Protein AF-A0A9E6A1I0-F1 (afdb_monomer_lite)

Secondary structure (DSSP, 8-state):
-----TTEEEEEE-SSSSSEEEEE--SSSHHHHHHHHHHHTTS-------S--SS---PPPP-

Structure (mmCIF, N/CA/C/O backbone):
data_AF-A0A9E6A1I0-F1
#
_entry.id   AF-A0A9E6A1I0-F1
#
loop_
_atom_site.group_PDB
_atom_site.id
_atom_site.type_symbol
_atom_site.label_atom_id
_atom_site.label_alt_id
_atom_site.label_comp_id
_atom_site.label_asym_id
_atom_site.label_entity_id
_atom_site.label_seq_id
_atom_site.pdbx_PDB_ins_code
_atom_site.Cartn_x
_atom_site.Cartn_y
_atom_site.Cartn_z
_atom_site.occupancy
_atom_site.B_iso_or_equiv
_atom_site.auth_seq_id
_atom_site.auth_comp_id
_atom_site.auth_asym_id
_atom_site.auth_atom_id
_atom_site.pdbx_PDB_model_num
ATOM 1 N N . MET A 1 1 ? 6.245 -16.058 5.861 1.00 42.78 1 MET A N 1
ATOM 2 C CA . MET A 1 1 ? 6.162 -14.761 6.557 1.00 42.78 1 MET A CA 1
ATOM 3 C C . MET A 1 1 ? 5.032 -13.997 5.894 1.00 42.78 1 MET A C 1
ATOM 5 O O . MET A 1 1 ? 5.261 -13.295 4.921 1.00 42.78 1 MET A O 1
ATOM 9 N N . SER A 1 2 ? 3.801 -14.296 6.305 1.00 43.16 2 SER A N 1
ATOM 10 C CA . SER A 1 2 ? 2.587 -13.748 5.700 1.00 43.16 2 SER A CA 1
ATOM 11 C C . SER A 1 2 ? 2.076 -12.682 6.647 1.00 43.16 2 SER A C 1
ATOM 13 O O . SER A 1 2 ? 1.620 -13.001 7.740 1.00 43.16 2 SER A O 1
ATOM 15 N N . ILE A 1 3 ? 2.242 -11.420 6.275 1.00 55.19 3 ILE A N 1
ATOM 16 C CA . ILE A 1 3 ? 1.596 -10.328 6.988 1.00 55.19 3 ILE A CA 1
ATOM 17 C C . ILE A 1 3 ? 0.163 -10.310 6.450 1.00 55.19 3 ILE A C 1
ATOM 19 O O . ILE A 1 3 ? -0.079 -9.810 5.354 1.00 55.19 3 ILE A O 1
ATOM 23 N N . GLU A 1 4 ? -0.770 -10.937 7.167 1.00 58.53 4 GLU A N 1
ATOM 24 C CA . GLU A 1 4 ? -2.201 -10.744 6.915 1.00 58.53 4 GLU A CA 1
ATOM 25 C C . GLU A 1 4 ? -2.568 -9.336 7.389 1.00 58.53 4 GLU A C 1
ATOM 27 O O . GLU A 1 4 ? -2.810 -9.067 8.564 1.00 58.53 4 GLU A O 1
ATOM 32 N N . LEU A 1 5 ? -2.479 -8.402 6.449 1.00 73.06 5 LEU A N 1
ATOM 33 C CA . LEU A 1 5 ? -3.030 -7.062 6.547 1.00 73.06 5 LEU A CA 1
ATOM 34 C C . LEU A 1 5 ? -4.392 -7.122 5.859 1.00 73.06 5 LEU A C 1
ATOM 36 O O . LEU A 1 5 ? -4.444 -7.181 4.634 1.00 73.06 5 LEU A O 1
ATOM 40 N N . ASP A 1 6 ? -5.486 -7.128 6.626 1.00 76.44 6 ASP A N 1
ATOM 41 C CA . ASP A 1 6 ? -6.864 -7.152 6.094 1.00 76.44 6 ASP A CA 1
ATOM 42 C C . ASP A 1 6 ? -7.148 -6.001 5.115 1.00 76.44 6 ASP A C 1
ATOM 44 O O . ASP A 1 6 ? -7.993 -6.084 4.226 1.00 76.44 6 ASP A O 1
ATOM 48 N N . ASN A 1 7 ? -6.414 -4.906 5.272 1.00 83.00 7 ASN A N 1
ATOM 49 C CA . ASN A 1 7 ? -6.436 -3.731 4.418 1.00 83.00 7 ASN A CA 1
ATOM 50 C C . ASN A 1 7 ? -5.565 -3.855 3.155 1.00 83.00 7 ASN A C 1
ATOM 52 O O . ASN A 1 7 ? -5.606 -2.962 2.308 1.00 83.00 7 ASN A O 1
ATOM 56 N N . CYS A 1 8 ? -4.767 -4.911 3.001 1.00 84.94 8 CYS A N 1
ATOM 57 C CA . CYS A 1 8 ? -3.916 -5.121 1.834 1.00 84.94 8 CYS A CA 1
ATOM 58 C C . CYS A 1 8 ? -4.728 -5.715 0.680 1.00 84.94 8 CYS A C 1
ATOM 60 O O . CYS A 1 8 ? -5.141 -6.870 0.712 1.00 84.94 8 CYS A O 1
ATOM 62 N N . ILE A 1 9 ? -4.938 -4.921 -0.368 1.00 87.81 9 ILE A N 1
ATOM 63 C CA . ILE A 1 9 ? -5.719 -5.333 -1.545 1.00 87.81 9 ILE A CA 1
ATOM 64 C C . ILE A 1 9 ? -4.848 -5.854 -2.689 1.00 87.81 9 ILE A C 1
ATOM 66 O O . ILE A 1 9 ? -5.361 -6.425 -3.649 1.00 87.81 9 ILE A O 1
ATOM 70 N N . GLN A 1 10 ? -3.540 -5.607 -2.631 1.00 84.88 10 GLN A N 1
ATOM 71 C CA . GLN A 1 10 ? -2.596 -5.989 -3.674 1.00 84.88 10 GLN A CA 1
ATOM 72 C C . GLN A 1 10 ? -1.194 -6.065 -3.070 1.00 84.88 10 GLN A C 1
ATOM 74 O O . GLN A 1 10 ? -0.801 -5.163 -2.334 1.00 84.88 10 GLN A O 1
ATOM 79 N N . CYS A 1 11 ? -0.440 -7.111 -3.393 1.00 86.56 11 CYS A N 1
ATOM 80 C CA . CYS A 1 11 ? 0.964 -7.237 -3.023 1.00 86.56 11 CYS A CA 1
ATOM 81 C C . CYS A 1 11 ? 1.710 -7.884 -4.185 1.00 86.56 11 CYS A C 1
ATOM 83 O O . CYS A 1 11 ? 1.444 -9.034 -4.532 1.00 86.56 11 CYS A O 1
ATOM 85 N N . ASP A 1 12 ? 2.622 -7.131 -4.785 1.00 85.31 12 ASP A N 1
ATOM 86 C CA . ASP A 1 12 ? 3.427 -7.576 -5.909 1.00 85.31 12 ASP A CA 1
ATOM 87 C C . ASP A 1 12 ? 4.887 -7.665 -5.480 1.00 85.31 12 ASP A C 1
ATOM 89 O O . ASP A 1 12 ? 5.462 -6.721 -4.933 1.00 85.31 12 ASP A O 1
ATOM 93 N N . LYS A 1 13 ? 5.505 -8.813 -5.752 1.00 84.19 13 LYS A N 1
ATOM 94 C CA . LYS A 1 13 ? 6.953 -8.957 -5.653 1.00 84.19 13 LYS A CA 1
ATOM 95 C C . LYS A 1 13 ? 7.568 -8.412 -6.933 1.00 84.19 13 LYS A C 1
ATOM 97 O O . LYS A 1 13 ? 7.277 -8.924 -8.013 1.00 84.19 13 LYS A O 1
ATOM 102 N N . VAL A 1 14 ? 8.425 -7.407 -6.817 1.00 85.44 14 VAL A N 1
ATOM 103 C CA . VAL A 1 14 ? 9.089 -6.802 -7.975 1.00 85.44 14 VAL A CA 1
ATOM 104 C C . VAL A 1 14 ? 10.572 -7.154 -7.977 1.00 85.44 14 VAL A C 1
ATOM 106 O O . VAL A 1 14 ? 11.160 -7.474 -6.949 1.00 85.44 14 VAL A O 1
ATOM 109 N N . THR A 1 15 ? 11.185 -7.137 -9.157 1.00 80.50 15 THR A N 1
ATOM 110 C CA . THR A 1 15 ? 12.621 -7.405 -9.343 1.00 80.50 15 THR A CA 1
ATOM 111 C C . THR A 1 15 ? 13.479 -6.138 -9.196 1.00 80.50 15 THR A C 1
ATOM 113 O O . THR A 1 15 ? 14.594 -6.103 -9.709 1.00 80.50 15 THR A O 1
ATOM 116 N N . GLY A 1 16 ? 12.938 -5.084 -8.570 1.00 72.19 16 GLY A N 1
ATOM 117 C CA . GLY A 1 16 ? 13.611 -3.804 -8.318 1.00 72.19 16 GLY A CA 1
ATOM 118 C C . GLY A 1 16 ? 14.305 -3.746 -6.952 1.00 72.19 16 GLY A C 1
ATOM 119 O O . GLY A 1 16 ? 14.404 -4.760 -6.265 1.00 72.19 16 GLY A O 1
ATOM 120 N N . GLU A 1 17 ? 14.781 -2.557 -6.565 1.00 69.69 17 GLU A N 1
ATOM 121 C CA . GLU A 1 17 ? 15.404 -2.319 -5.248 1.00 69.69 17 GLU A CA 1
ATOM 122 C C . GLU A 1 17 ? 14.405 -2.531 -4.099 1.00 69.69 17 GLU A C 1
ATOM 124 O O . GLU A 1 17 ? 14.730 -3.156 -3.088 1.00 69.69 17 GLU A O 1
ATOM 129 N N . ASP A 1 18 ? 13.157 -2.099 -4.292 1.00 66.75 18 ASP A N 1
ATOM 130 C CA . ASP A 1 18 ? 12.059 -2.364 -3.368 1.00 66.75 18 ASP A CA 1
ATOM 131 C C . ASP A 1 18 ? 11.543 -3.793 -3.578 1.00 66.75 18 ASP A C 1
ATOM 133 O O . ASP A 1 18 ? 10.873 -4.080 -4.561 1.00 66.75 18 ASP A O 1
ATOM 137 N N . CYS A 1 19 ? 11.844 -4.723 -2.669 1.00 70.81 19 CYS A N 1
ATOM 138 C CA . CYS A 1 19 ? 11.513 -6.145 -2.853 1.00 70.81 19 CYS A CA 1
ATOM 139 C C . CYS A 1 19 ? 10.002 -6.429 -3.008 1.00 70.81 19 CYS A C 1
ATOM 141 O O . CYS A 1 19 ? 9.621 -7.435 -3.615 1.00 70.81 19 CYS A O 1
ATOM 143 N N . PHE A 1 20 ? 9.140 -5.571 -2.452 1.00 81.06 20 PHE A N 1
ATOM 144 C CA . PHE A 1 20 ? 7.687 -5.732 -2.461 1.00 81.06 20 PHE A CA 1
ATOM 145 C C . PHE A 1 20 ? 6.977 -4.383 -2.573 1.00 81.06 20 PHE A C 1
ATOM 147 O O . PHE A 1 20 ? 7.335 -3.428 -1.889 1.00 81.06 20 PHE A O 1
ATOM 154 N N . ILE A 1 21 ? 5.918 -4.339 -3.381 1.00 85.31 21 ILE A N 1
ATOM 155 C CA . ILE A 1 21 ? 4.992 -3.210 -3.462 1.00 85.31 21 ILE A CA 1
ATOM 156 C C . ILE A 1 21 ? 3.623 -3.696 -2.998 1.00 85.31 21 ILE A C 1
ATOM 158 O O . ILE A 1 21 ? 2.997 -4.529 -3.653 1.00 85.31 21 ILE A O 1
ATOM 162 N N . ALA A 1 22 ? 3.149 -3.157 -1.877 1.00 86.06 22 ALA A N 1
ATOM 163 C CA . ALA A 1 22 ? 1.828 -3.450 -1.338 1.00 86.06 22 ALA A CA 1
ATOM 164 C C . ALA A 1 22 ? 0.911 -2.225 -1.438 1.00 86.06 22 ALA A C 1
ATOM 166 O O . ALA A 1 22 ? 1.331 -1.090 -1.212 1.00 86.06 22 ALA A O 1
ATOM 167 N N . ARG A 1 23 ? -0.364 -2.453 -1.763 1.00 88.06 23 ARG A N 1
ATOM 168 C CA . ARG A 1 23 ? -1.408 -1.426 -1.761 1.00 88.06 23 ARG A CA 1
ATOM 169 C C . ARG A 1 23 ? -2.368 -1.687 -0.612 1.00 88.06 23 ARG A C 1
ATOM 171 O O . ARG A 1 23 ? -3.031 -2.722 -0.573 1.00 88.06 23 ARG A O 1
ATOM 178 N N . LEU A 1 24 ? -2.466 -0.707 0.277 1.00 87.81 24 LEU A N 1
ATOM 179 C CA . LEU A 1 24 ? -3.280 -0.758 1.486 1.00 87.81 24 LEU A CA 1
ATOM 180 C C . LEU A 1 24 ? -4.457 0.217 1.367 1.00 87.81 24 LEU A C 1
ATOM 182 O O . LEU A 1 24 ? -4.301 1.324 0.847 1.00 87.81 24 LEU A O 1
ATOM 186 N N . VAL A 1 25 ? -5.632 -0.194 1.840 1.00 87.75 25 VAL A N 1
ATOM 187 C CA . VAL A 1 25 ? -6.829 0.648 1.946 1.00 87.75 25 VAL A CA 1
ATOM 188 C C . VAL A 1 25 ? -7.026 1.037 3.400 1.00 87.75 25 VAL A C 1
ATOM 190 O O . VAL A 1 25 ? -7.335 0.201 4.239 1.00 87.75 25 VAL A O 1
ATOM 193 N N . LEU A 1 26 ? -6.873 2.322 3.682 1.00 87.69 26 LEU A N 1
ATOM 194 C CA . LEU A 1 26 ? -6.990 2.876 5.025 1.00 87.69 26 LEU A CA 1
ATOM 195 C C . LEU A 1 26 ? -8.211 3.789 5.086 1.00 87.69 26 LEU A C 1
ATOM 197 O O . LEU A 1 26 ? -8.549 4.462 4.109 1.00 87.69 26 LEU A O 1
ATOM 201 N N . LYS A 1 27 ? -8.877 3.819 6.237 1.00 86.88 27 LYS A N 1
ATOM 202 C CA . LYS A 1 27 ? -10.008 4.710 6.518 1.00 86.88 27 LYS A CA 1
ATOM 203 C C . LYS A 1 27 ? -9.535 6.101 6.932 1.00 86.88 27 LYS A C 1
ATOM 205 O O . LYS A 1 27 ? -10.283 7.064 6.771 1.00 86.88 27 LYS A O 1
ATOM 210 N N . SER A 1 28 ? -8.326 6.217 7.480 1.00 87.31 28 SER A N 1
ATOM 211 C CA . SER A 1 28 ? -7.774 7.476 7.983 1.00 87.31 28 SER A CA 1
ATOM 212 C C . SER A 1 28 ? -6.239 7.487 7.959 1.00 87.31 28 SER A C 1
ATOM 214 O O . SER A 1 28 ? -5.603 6.454 7.772 1.00 87.31 28 SER A O 1
ATOM 216 N N . ILE A 1 29 ? -5.641 8.673 8.126 1.00 86.44 29 ILE A N 1
ATOM 217 C CA . ILE A 1 29 ? -4.179 8.825 8.221 1.00 8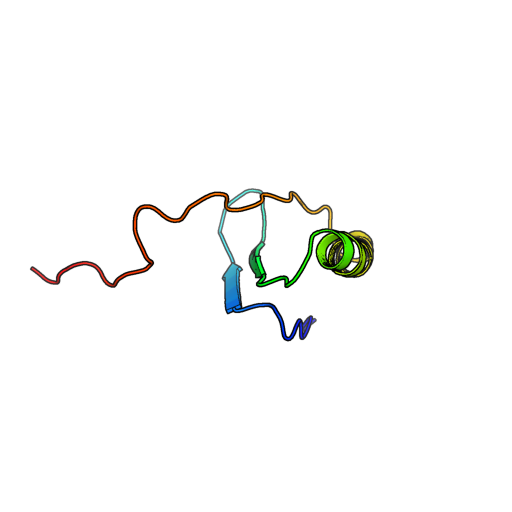6.44 29 ILE A CA 1
ATOM 218 C C . ILE A 1 29 ? -3.617 8.163 9.491 1.00 86.44 29 ILE A C 1
ATOM 220 O O . ILE A 1 29 ? -2.627 7.467 9.349 1.00 86.44 29 ILE A O 1
ATOM 224 N N . PRO A 1 30 ? -4.228 8.275 10.688 1.00 87.62 30 PRO A N 1
ATOM 225 C CA . PRO A 1 30 ? -3.701 7.594 11.877 1.00 87.62 30 PRO A CA 1
ATOM 226 C C . PRO A 1 30 ? -3.585 6.069 11.731 1.00 87.62 30 PRO A C 1
ATOM 228 O O . PRO A 1 30 ? -2.650 5.470 12.239 1.00 87.62 30 PRO A O 1
ATOM 231 N N . GLU A 1 31 ? -4.491 5.442 10.975 1.00 84.75 31 GLU A N 1
ATOM 232 C CA . GLU A 1 31 ? -4.418 4.003 10.680 1.00 84.75 31 GLU A CA 1
ATOM 233 C C . GLU A 1 31 ? -3.188 3.643 9.822 1.00 84.75 31 GLU A C 1
ATOM 235 O O . GLU A 1 31 ? -2.727 2.504 9.844 1.00 84.75 31 GLU A O 1
ATOM 240 N N . LEU A 1 32 ? -2.638 4.601 9.060 1.00 85.88 32 LEU A N 1
ATOM 241 C CA . LEU A 1 32 ? -1.367 4.419 8.358 1.00 85.88 32 LEU A CA 1
ATOM 242 C C . LEU A 1 32 ? -0.236 4.227 9.362 1.00 85.88 32 LEU A C 1
ATOM 244 O O . LEU A 1 32 ? 0.534 3.290 9.196 1.00 85.88 32 LEU A O 1
ATOM 248 N N . ASP A 1 33 ? -0.144 5.084 10.379 1.00 85.94 33 ASP A N 1
ATOM 249 C CA . ASP A 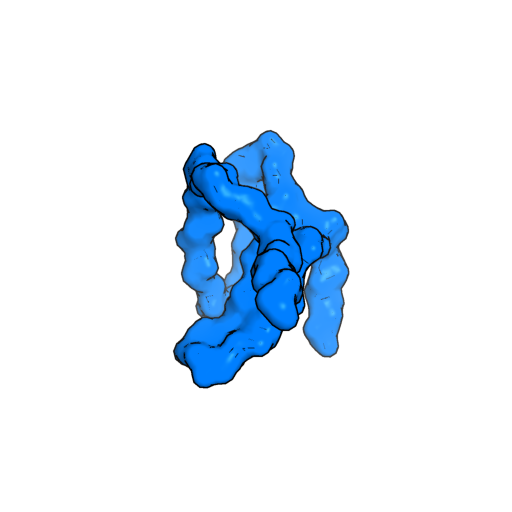1 33 ? 0.933 5.033 11.369 1.00 85.94 33 ASP A CA 1
ATOM 250 C C . ASP A 1 33 ? 0.953 3.674 12.089 1.00 85.94 33 ASP A C 1
ATOM 252 O O . ASP A 1 33 ? 2.000 3.028 12.127 1.00 85.94 33 ASP A O 1
ATOM 256 N N . ASP A 1 34 ? -0.213 3.164 12.506 1.00 84.94 34 ASP A N 1
ATOM 257 C CA . ASP A 1 34 ? -0.349 1.831 13.120 1.00 84.94 34 ASP A CA 1
ATOM 258 C C . ASP A 1 34 ? 0.168 0.705 12.203 1.00 84.94 34 ASP A C 1
ATOM 260 O O . ASP A 1 34 ? 0.800 -0.264 12.636 1.00 84.94 34 ASP A O 1
ATOM 264 N N . VAL A 1 35 ? -0.113 0.804 10.900 1.00 84.12 35 VAL A N 1
ATOM 265 C CA . VAL A 1 35 ? 0.347 -0.174 9.907 1.00 84.12 35 VAL A CA 1
ATOM 266 C C . VAL A 1 35 ? 1.847 -0.044 9.670 1.00 84.12 35 VAL A C 1
ATOM 268 O O . VAL A 1 35 ? 2.530 -1.057 9.526 1.00 84.12 35 VAL A O 1
ATOM 271 N N . LEU A 1 36 ? 2.374 1.177 9.644 1.00 82.94 36 LEU A N 1
ATOM 272 C CA . LEU A 1 36 ? 3.796 1.421 9.447 1.00 82.94 36 LEU A CA 1
ATOM 273 C C . LEU A 1 36 ? 4.626 0.932 10.620 1.00 82.94 36 LEU A C 1
ATOM 275 O O . LEU A 1 36 ? 5.646 0.298 10.369 1.00 82.94 36 LEU A O 1
ATOM 279 N N . GLU A 1 37 ? 4.179 1.122 11.861 1.00 84.62 37 GLU A N 1
ATOM 280 C CA . GLU A 1 37 ? 4.857 0.568 13.038 1.00 84.62 37 GLU A CA 1
ATOM 281 C C . GLU A 1 37 ? 5.015 -0.955 12.937 1.00 84.62 37 GLU A C 1
ATOM 283 O O . GLU A 1 37 ? 6.089 -1.490 13.205 1.00 84.62 37 GLU A O 1
ATOM 288 N N . ARG A 1 38 ? 3.993 -1.665 12.445 1.00 81.88 38 ARG A N 1
ATOM 289 C CA . ARG A 1 38 ? 4.054 -3.126 12.258 1.00 81.88 38 ARG A CA 1
ATOM 290 C C . ARG A 1 38 ? 5.017 -3.564 11.153 1.00 81.88 38 ARG A C 1
ATOM 292 O O . ARG A 1 38 ? 5.528 -4.680 11.201 1.00 81.88 38 ARG A O 1
ATOM 299 N N . ILE A 1 39 ? 5.224 -2.735 10.128 1.00 79.00 39 ILE A N 1
ATOM 300 C CA . ILE A 1 39 ? 6.097 -3.064 8.989 1.00 79.00 39 ILE A CA 1
ATOM 301 C C . ILE A 1 39 ? 7.540 -2.612 9.257 1.00 79.00 39 ILE A C 1
ATOM 303 O O . ILE A 1 39 ? 8.472 -3.270 8.793 1.00 79.00 39 ILE A O 1
ATOM 307 N N . VAL A 1 40 ? 7.746 -1.550 10.047 1.00 80.56 40 VAL A N 1
ATOM 308 C CA . VAL A 1 40 ? 9.076 -0.988 10.336 1.00 80.56 40 VAL A CA 1
ATOM 309 C C . VAL A 1 40 ? 10.003 -1.998 11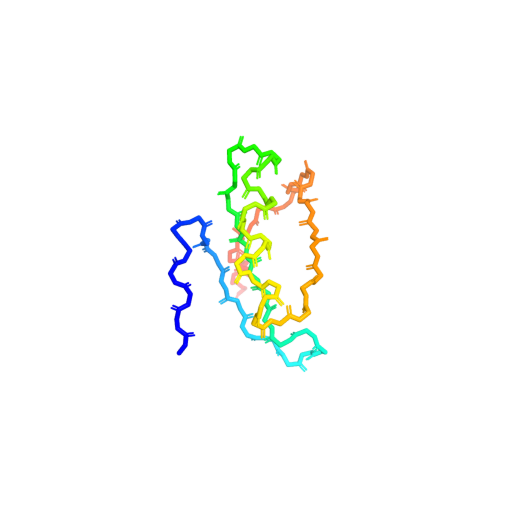.016 1.00 80.56 40 VAL A C 1
ATOM 311 O O . VAL A 1 40 ? 11.210 -1.968 10.788 1.00 80.56 40 VAL A O 1
ATOM 314 N N . GLU A 1 41 ? 9.447 -2.929 11.799 1.00 75.38 41 GLU A N 1
ATOM 315 C CA . GLU A 1 41 ? 10.205 -4.014 12.435 1.00 75.38 41 GLU A CA 1
ATOM 316 C C . GLU A 1 41 ? 10.710 -5.066 11.434 1.00 75.38 41 GLU A C 1
ATOM 318 O O . GLU A 1 41 ? 11.656 -5.800 11.720 1.00 75.38 41 GLU A O 1
ATOM 323 N N . LEU A 1 42 ? 10.086 -5.155 10.257 1.00 73.75 42 LEU A N 1
ATOM 324 C CA . LEU A 1 42 ? 10.341 -6.199 9.265 1.00 73.75 42 LEU A CA 1
ATOM 325 C C . LEU A 1 42 ? 11.196 -5.704 8.096 1.00 73.75 42 LEU A C 1
ATOM 327 O O . LEU A 1 42 ? 11.984 -6.478 7.550 1.00 73.75 42 LEU A O 1
ATOM 331 N N . ALA A 1 43 ? 11.034 -4.445 7.687 1.00 71.12 43 ALA A N 1
ATOM 332 C CA . ALA A 1 43 ? 11.769 -3.865 6.570 1.00 71.12 43 ALA A CA 1
ATOM 333 C C . ALA A 1 43 ? 11.772 -2.330 6.600 1.00 71.12 43 ALA A C 1
ATOM 335 O O . ALA A 1 43 ? 10.844 -1.683 7.093 1.00 71.12 43 ALA A O 1
ATOM 336 N N . GLN A 1 44 ? 12.783 -1.731 5.964 1.00 75.56 44 GLN A N 1
ATOM 337 C CA . GLN A 1 44 ? 12.697 -0.325 5.573 1.00 75.56 44 GLN A CA 1
ATOM 338 C C . GLN A 1 44 ? 11.571 -0.155 4.553 1.00 75.56 44 GLN A C 1
ATOM 340 O O . GLN A 1 44 ? 11.557 -0.813 3.514 1.00 75.56 44 GLN A O 1
ATOM 345 N N . THR A 1 45 ? 10.619 0.720 4.874 1.00 73.44 45 THR A N 1
ATOM 346 C CA . THR A 1 45 ? 9.391 0.897 4.097 1.00 73.44 45 THR A CA 1
ATOM 347 C C . THR A 1 45 ? 9.342 2.302 3.519 1.00 73.44 45 THR A C 1
ATOM 349 O O . THR A 1 45 ? 9.392 3.282 4.260 1.00 73.44 45 THR A O 1
ATOM 352 N N . SER A 1 46 ? 9.216 2.405 2.197 1.00 76.81 46 SER A N 1
ATOM 353 C CA . SER A 1 46 ? 8.916 3.662 1.509 1.00 76.81 46 SER A CA 1
ATOM 354 C C . SER A 1 46 ? 7.405 3.786 1.330 1.00 76.81 46 SER A C 1
ATOM 356 O O . SER A 1 46 ? 6.763 2.887 0.784 1.00 76.81 46 SER A O 1
ATOM 358 N N . THR A 1 47 ? 6.812 4.874 1.822 1.00 80.62 47 THR A N 1
ATOM 359 C CA . THR A 1 47 ? 5.356 5.059 1.834 1.00 80.62 47 THR A CA 1
ATOM 360 C C . THR A 1 47 ? 4.933 6.155 0.874 1.00 80.62 47 THR A C 1
ATOM 362 O O . THR A 1 47 ? 5.517 7.235 0.814 1.00 80.62 47 THR A O 1
ATOM 365 N N . ALA A 1 48 ? 3.880 5.880 0.108 1.00 81.31 48 ALA A N 1
ATOM 366 C CA . ALA A 1 48 ? 3.291 6.839 -0.811 1.00 81.31 48 ALA A CA 1
ATOM 367 C C . ALA A 1 48 ? 1.765 6.797 -0.706 1.00 81.31 48 ALA A C 1
ATOM 369 O O . ALA A 1 48 ? 1.152 5.731 -0.764 1.00 81.31 48 ALA A O 1
ATOM 370 N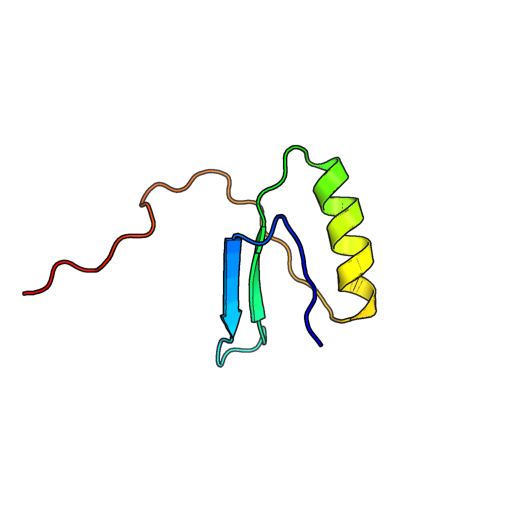 N . ILE A 1 49 ? 1.143 7.972 -0.583 1.00 85.38 49 ILE A N 1
ATOM 371 C CA . ILE A 1 49 ? -0.315 8.108 -0.513 1.00 85.38 49 ILE A CA 1
ATOM 372 C C . ILE A 1 49 ? -0.855 8.419 -1.910 1.00 85.38 49 ILE A C 1
ATOM 374 O O . ILE A 1 49 ? -0.523 9.438 -2.521 1.00 85.38 49 ILE A O 1
ATOM 378 N N . ILE A 1 50 ? -1.735 7.555 -2.416 1.00 84.62 50 ILE A N 1
ATOM 379 C CA . ILE A 1 50 ? -2.395 7.755 -3.709 1.00 84.62 50 ILE A CA 1
ATOM 380 C C . ILE A 1 50 ? -3.450 8.861 -3.565 1.00 84.62 50 ILE A C 1
ATOM 382 O O . ILE A 1 50 ? -4.538 8.637 -3.045 1.00 84.62 50 ILE A O 1
ATOM 386 N N . LYS A 1 51 ? -3.150 10.063 -4.067 1.00 85.25 51 LYS A N 1
ATOM 387 C CA . LYS A 1 51 ? -4.085 11.206 -4.039 1.00 85.25 51 LYS A CA 1
ATOM 388 C C . LYS A 1 51 ? -5.258 11.051 -5.013 1.00 85.25 51 LYS A C 1
ATOM 390 O O . LYS A 1 51 ? -6.353 11.544 -4.757 1.00 85.25 51 LYS A O 1
ATOM 395 N N . LYS A 1 52 ? -5.019 10.420 -6.165 1.00 85.19 52 LYS A N 1
ATOM 396 C CA . LYS A 1 52 ? -6.028 10.136 -7.192 1.00 85.19 52 LYS A CA 1
ATOM 397 C C . LYS A 1 52 ? -5.521 9.033 -8.117 1.00 85.19 52 LYS A C 1
ATOM 39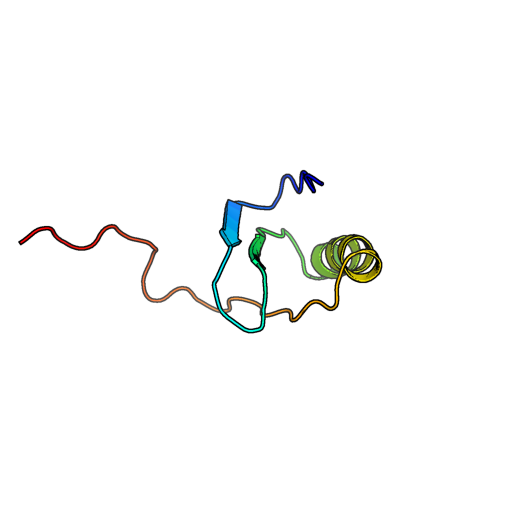9 O O . LYS A 1 52 ? -4.358 9.063 -8.506 1.00 85.19 52 LYS A O 1
ATOM 404 N N . SER A 1 53 ? -6.412 8.136 -8.529 1.00 86.44 53 SER A N 1
ATOM 405 C CA . SER A 1 53 ? -6.150 7.126 -9.562 1.00 86.44 53 SER A CA 1
ATOM 406 C C . SER A 1 53 ? -6.813 7.561 -10.873 1.00 86.44 53 SER A C 1
ATOM 408 O O . SER A 1 53 ? -7.981 7.240 -11.094 1.00 86.44 53 SER A O 1
ATOM 410 N N . PRO A 1 54 ? -6.139 8.352 -11.733 1.00 86.12 54 PRO A N 1
ATOM 411 C CA . PRO A 1 54 ? -6.743 8.845 -12.975 1.00 86.12 54 PRO A CA 1
ATOM 412 C C . PRO A 1 54 ? -7.085 7.710 -13.948 1.00 86.12 54 PRO A C 1
ATOM 414 O O . PRO A 1 54 ? -8.046 7.816 -14.705 1.00 86.12 54 PRO A O 1
ATOM 417 N N . VAL A 1 55 ? -6.328 6.613 -13.895 1.00 87.38 55 VAL A N 1
ATOM 418 C CA . VAL A 1 55 ? -6.581 5.383 -14.643 1.00 87.38 55 VAL A CA 1
ATOM 419 C C . VAL A 1 55 ? -6.719 4.251 -13.633 1.00 87.38 55 VAL A C 1
ATOM 421 O O . VAL A 1 55 ? -5.839 4.040 -12.803 1.00 87.38 55 VAL A O 1
ATOM 424 N N . HIS A 1 56 ? -7.847 3.546 -13.681 1.00 82.50 56 HIS A N 1
ATOM 425 C CA . HIS A 1 56 ? -8.071 2.380 -12.831 1.00 82.50 56 HIS A CA 1
ATOM 426 C C . HIS A 1 56 ? -7.248 1.199 -13.345 1.00 82.50 56 HIS A C 1
ATOM 428 O O . HIS A 1 56 ? -7.041 1.079 -14.554 1.00 82.50 56 HIS A O 1
ATOM 434 N N . ASN A 1 57 ? -6.846 0.297 -12.446 1.00 78.19 57 ASN A N 1
ATOM 435 C CA . ASN A 1 57 ? -6.285 -0.988 -12.855 1.00 78.19 57 ASN A CA 1
ATOM 436 C C . ASN A 1 57 ? -7.300 -1.701 -13.757 1.00 78.19 57 ASN A C 1
ATOM 438 O O . ASN A 1 57 ? -8.429 -1.986 -13.356 1.00 78.19 57 ASN A O 1
ATOM 442 N N . ARG A 1 58 ? -6.909 -1.935 -15.007 1.00 82.56 58 ARG A N 1
ATOM 443 C CA . ARG A 1 58 ? -7.715 -2.597 -16.032 1.00 82.56 58 ARG A CA 1
ATOM 444 C C . ARG A 1 58 ? -6.802 -3.521 -16.817 1.00 82.56 58 ARG A C 1
ATOM 446 O O . ARG A 1 58 ? -5.627 -3.215 -17.004 1.00 82.56 58 ARG A O 1
ATOM 453 N N . LEU A 1 59 ? -7.358 -4.631 -17.293 1.00 81.19 59 LEU A N 1
ATOM 454 C CA . LEU A 1 59 ? -6.649 -5.486 -18.234 1.00 81.19 59 LEU A CA 1
ATOM 455 C C . LEU A 1 59 ? -6.395 -4.702 -19.533 1.00 81.19 59 LEU A C 1
ATOM 457 O O . LEU A 1 59 ? -7.287 -3.958 -19.968 1.00 81.19 59 LEU A O 1
ATOM 461 N N .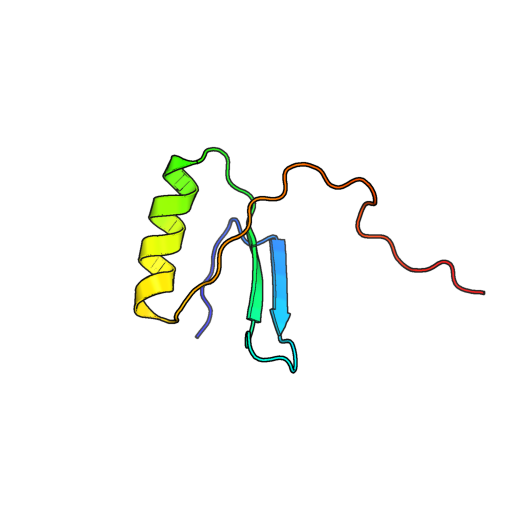 PRO A 1 60 ? -5.208 -4.841 -20.148 1.00 84.50 60 PRO A N 1
ATOM 462 C CA . PRO A 1 60 ? -4.964 -4.283 -21.468 1.00 84.50 60 PRO A CA 1
ATOM 463 C C . PRO A 1 60 ? -5.996 -4.842 -22.451 1.00 84.50 60 PRO A C 1
ATOM 465 O O . PRO A 1 60 ? -6.399 -6.004 -22.355 1.00 84.50 60 PRO A O 1
ATOM 468 N N . LYS A 1 61 ? -6.460 -4.005 -23.385 1.00 80.75 61 LYS A N 1
ATOM 469 C CA . LYS A 1 61 ? -7.322 -4.484 -24.468 1.00 80.75 61 LYS A CA 1
ATOM 470 C C . LYS A 1 61 ? -6.497 -5.467 -25.296 1.00 80.75 61 LYS A C 1
ATOM 472 O O . LYS A 1 61 ? -5.471 -5.075 -25.842 1.00 80.75 61 LYS A O 1
ATOM 477 N N . LEU A 1 62 ? -6.921 -6.728 -25.322 1.00 77.94 62 LEU A N 1
ATOM 478 C CA . LEU A 1 62 ? -6.344 -7.746 -26.193 1.00 77.94 62 LEU A CA 1
ATOM 479 C C . LEU A 1 62 ? -6.586 -7.293 -27.639 1.00 77.94 62 LEU A C 1
ATOM 481 O O . LEU A 1 62 ? -7.739 -7.063 -28.013 1.00 77.94 62 LEU A O 1
ATOM 485 N N . CYS A 1 63 ? -5.503 -7.077 -28.383 1.00 58.00 63 CYS A N 1
ATOM 486 C CA . CYS A 1 63 ? -5.547 -6.920 -29.834 1.00 58.00 63 CYS A CA 1
ATOM 487 C C . CYS A 1 63 ? -5.733 -8.285 -30.495 1.00 58.00 63 CYS A C 1
ATOM 489 O O . CYS A 1 63 ? -5.151 -9.263 -29.970 1.00 58.00 63 CYS A O 1
#

pLDDT: mean 79.55, std 9.91, range [42.78, 88.06]

Sequence (63 aa):
MSIELDNCIQCDKVTGEDCFIARLVLKSIPELDDVLERIVELAQTSTAIIKKSPVHNRLPKLC

Foldseek 3Di:
DDDPDVQWPDKDQDPDPPRIDTDGDDPDPVVVVVVCVVCVVPDDDDDDDPPDDPDDDDDPPDD

Radius of gyration: 13.77 Å; chains: 1; bounding box: 25×26×43 Å